Protein AF-A0A4S0MNP7-F1 (afdb_monomer_lite)

Foldseek 3Di:
DLLVVLVVLVVQLVVCCVVPNNVVSVVVSVVVVVVVVVVCCCVQPVPDDPQPAQVSVVSVQPPCPPSCPQFPWDWDDDPRHIDIDGPDHSSVVSVVD

Secondary structure (DSSP, 8-state):
-HHHHHHHHHHHHHHHHHHH-HHHHHHHHHHHHHHHHHHHHHHHSTT--TT-HHHHHHHHHHTSGGGGTSS-EEEEE-SS-EEEEE---HHHHHHH-

pLDDT: mean 92.13, std 5.3, range [70.94, 98.62]

Sequence (97 aa):
AFRNRADLYRLFLDELTAELGAEKAEAVMIRTIEKRGREVAATAFADFGPNDAPAIGEAFLAVSPDDGRMYPTHVERGPDHIAFKVKRCPLKDAWIE

Radius of gyration: 16.29 Å; chains: 1; bounding box: 40×23×45 Å

Structure (mmCIF, N/CA/C/O backbone):
data_AF-A0A4S0MNP7-F1
#
_entry.id   AF-A0A4S0MNP7-F1
#
loop_
_atom_site.group_PDB
_atom_site.id
_atom_site.type_symbol
_atom_site.label_atom_id
_atom_site.label_alt_id
_atom_site.label_comp_id
_atom_site.label_asym_id
_atom_site.label_entity_id
_atom_site.label_seq_id
_atom_site.pdbx_PDB_ins_code
_atom_site.Cartn_x
_atom_site.Cartn_y
_atom_site.Cartn_z
_atom_site.occupancy
_atom_site.B_iso_or_equiv
_atom_site.auth_seq_id
_atom_site.auth_comp_id
_atom_site.auth_asym_id
_atom_site.auth_atom_id
_atom_site.pdbx_PDB_model_num
ATOM 1 N N . ALA A 1 1 ? -10.543 -11.783 -0.306 1.00 76.75 1 ALA A N 1
ATOM 2 C CA . ALA A 1 1 ? -9.281 -11.406 0.372 1.00 76.75 1 ALA A CA 1
ATOM 3 C C . ALA A 1 1 ? -9.187 -9.901 0.658 1.00 76.75 1 ALA A C 1
ATOM 5 O O . ALA A 1 1 ? -9.012 -9.538 1.812 1.00 76.75 1 ALA A O 1
ATOM 6 N N . PHE A 1 2 ? -9.332 -9.018 -0.340 1.00 83.50 2 PHE A N 1
ATOM 7 C CA . PHE A 1 2 ? -9.136 -7.569 -0.149 1.00 83.50 2 PHE A CA 1
ATOM 8 C C . PHE A 1 2 ? -10.204 -6.885 0.710 1.00 83.50 2 PHE A C 1
ATOM 10 O O . PHE A 1 2 ? -9.831 -6.101 1.572 1.00 83.50 2 PHE A O 1
ATOM 17 N N . ARG A 1 3 ? -11.487 -7.249 0.563 1.00 86.50 3 ARG A N 1
ATOM 18 C CA . ARG A 1 3 ? -12.550 -6.784 1.475 1.00 86.50 3 ARG A CA 1
ATOM 19 C C . ARG A 1 3 ? -12.215 -7.101 2.937 1.00 86.50 3 ARG A C 1
ATOM 21 O O . ARG A 1 3 ? -12.065 -6.191 3.730 1.00 86.50 3 ARG A O 1
ATOM 28 N N . ASN A 1 4 ? -11.903 -8.364 3.236 1.00 90.25 4 ASN A N 1
ATOM 29 C CA . ASN A 1 4 ? -11.464 -8.777 4.574 1.00 90.25 4 ASN A CA 1
ATOM 30 C C . ASN A 1 4 ? -10.252 -7.979 5.093 1.00 90.25 4 ASN A C 1
ATOM 32 O O . ASN A 1 4 ? -10.175 -7.656 6.270 1.00 90.25 4 ASN A O 1
ATOM 36 N N . ARG A 1 5 ? -9.284 -7.643 4.229 1.00 91.44 5 ARG A N 1
ATOM 37 C CA . ARG A 1 5 ? -8.150 -6.791 4.623 1.00 91.44 5 ARG A CA 1
ATOM 38 C C . ARG A 1 5 ? -8.598 -5.367 4.966 1.00 91.44 5 ARG A C 1
ATOM 40 O O . ARG A 1 5 ? -8.085 -4.799 5.923 1.00 91.44 5 ARG A O 1
ATOM 47 N N . ALA A 1 6 ? -9.523 -4.806 4.193 1.00 91.69 6 ALA A N 1
ATOM 48 C CA . ALA A 1 6 ? -10.102 -3.494 4.455 1.00 91.69 6 ALA A CA 1
ATOM 49 C C . ALA A 1 6 ? -10.882 -3.479 5.782 1.00 91.69 6 ALA A C 1
ATOM 51 O O . ALA A 1 6 ? -10.700 -2.552 6.569 1.00 91.69 6 ALA A O 1
ATOM 52 N N . ASP A 1 7 ? -11.653 -4.535 6.056 1.00 92.44 7 ASP A N 1
ATOM 53 C CA . ASP A 1 7 ? -12.387 -4.718 7.313 1.00 92.44 7 ASP A CA 1
ATOM 54 C C . ASP A 1 7 ? -11.437 -4.794 8.512 1.00 92.44 7 ASP A C 1
ATOM 56 O O . ASP A 1 7 ? -11.650 -4.122 9.519 1.00 92.44 7 ASP A O 1
ATOM 60 N N . LEU A 1 8 ? -10.344 -5.556 8.394 1.00 94.56 8 LEU A N 1
ATOM 61 C CA . LEU A 1 8 ? -9.328 -5.638 9.445 1.00 94.56 8 LEU A CA 1
ATOM 62 C C . LEU A 1 8 ? -8.657 -4.288 9.710 1.00 94.56 8 LEU A C 1
ATOM 64 O O . LEU A 1 8 ? -8.440 -3.941 10.864 1.00 94.56 8 LEU A O 1
ATOM 68 N N . TYR A 1 9 ? -8.337 -3.508 8.673 1.00 94.69 9 TYR A N 1
ATOM 69 C CA . TYR A 1 9 ? -7.763 -2.170 8.860 1.00 94.69 9 TYR A CA 1
ATOM 70 C C . TYR A 1 9 ? -8.713 -1.219 9.573 1.00 94.69 9 TYR A C 1
ATOM 72 O O . TYR A 1 9 ? -8.258 -0.460 10.425 1.00 94.69 9 TYR A O 1
ATOM 80 N N . ARG A 1 10 ? -10.012 -1.293 9.268 1.00 94.25 10 ARG A N 1
ATOM 81 C CA . ARG A 1 10 ? -11.032 -0.530 9.986 1.00 94.25 10 ARG A CA 1
ATOM 82 C C . ARG A 1 10 ? -11.085 -0.938 11.459 1.00 94.25 10 ARG A C 1
ATOM 84 O O . ARG A 1 10 ? -10.951 -0.080 12.316 1.00 94.25 10 ARG A O 1
ATOM 91 N N . LEU A 1 11 ? -11.189 -2.237 11.748 1.00 96.56 11 LEU A N 1
ATOM 92 C CA . LEU A 1 11 ? -11.233 -2.738 13.127 1.00 96.56 11 LEU A CA 1
ATOM 93 C C . LEU A 1 11 ? -9.970 -2.374 13.919 1.00 96.56 11 LEU A C 1
ATOM 95 O O . LEU A 1 11 ? -10.070 -1.952 15.063 1.00 96.56 11 LEU A O 1
ATOM 99 N N . PHE A 1 12 ? -8.782 -2.475 13.317 1.00 97.50 12 PHE A N 1
ATOM 100 C CA . PHE A 1 12 ? -7.554 -2.032 13.979 1.00 97.50 12 PHE A CA 1
ATOM 101 C C . PHE A 1 12 ? -7.548 -0.532 14.252 1.00 97.50 12 PHE A C 1
ATOM 103 O O . PHE A 1 12 ? -7.098 -0.122 15.317 1.00 97.50 12 PHE A O 1
ATOM 110 N N . LEU A 1 13 ? -8.028 0.287 13.314 1.00 96.81 13 LEU A N 1
ATOM 111 C CA . LEU A 1 13 ? -8.121 1.727 13.525 1.00 96.81 13 LEU A CA 1
ATOM 112 C C . LEU A 1 13 ? -9.094 2.064 14.661 1.00 96.81 13 LEU A C 1
ATOM 114 O O . LEU A 1 13 ? -8.762 2.916 15.482 1.00 96.81 13 LEU A O 1
ATOM 118 N N . ASP A 1 14 ? -10.241 1.386 14.730 1.00 97.94 14 ASP A N 1
ATOM 119 C CA . ASP A 1 14 ? -11.246 1.572 15.783 1.00 97.94 14 ASP A CA 1
ATOM 120 C C . ASP A 1 14 ? -10.643 1.270 17.169 1.00 97.94 14 ASP A C 1
ATOM 122 O O . ASP A 1 14 ? -10.652 2.130 18.053 1.00 97.94 14 ASP A O 1
ATOM 126 N N . GLU A 1 15 ? -10.023 0.096 17.328 1.00 98.56 15 GLU A N 1
ATOM 127 C CA . GLU A 1 15 ? -9.372 -0.322 18.580 1.00 98.56 15 GLU A CA 1
ATOM 128 C C . GLU A 1 15 ? -8.212 0.610 18.970 1.00 98.56 15 GLU A C 1
ATOM 130 O O . GLU A 1 15 ? -8.124 1.085 20.102 1.00 98.56 15 GLU A O 1
ATOM 135 N N . LEU A 1 16 ? -7.330 0.948 18.023 1.00 98.56 16 LEU A N 1
ATOM 136 C CA . LEU A 1 16 ? -6.205 1.850 18.291 1.00 98.56 16 LEU A CA 1
ATOM 137 C C . LEU A 1 16 ? -6.673 3.263 18.649 1.00 98.56 16 LEU A C 1
ATOM 139 O O . LEU A 1 16 ? -6.025 3.935 19.450 1.00 98.56 16 LEU A O 1
ATOM 143 N N . THR A 1 17 ? -7.777 3.725 18.062 1.00 98.56 17 THR A N 1
ATOM 144 C CA . THR A 1 17 ? -8.354 5.037 18.371 1.00 98.56 17 THR A CA 1
ATOM 145 C C . THR A 1 17 ? -8.908 5.064 19.788 1.00 98.56 17 THR A C 1
ATOM 147 O O . THR A 1 17 ? -8.690 6.053 20.489 1.00 98.56 17 THR A O 1
ATOM 150 N N . ALA A 1 18 ? -9.569 3.989 20.229 1.00 98.56 18 ALA A N 1
ATOM 151 C CA . ALA A 1 18 ? -10.064 3.864 21.597 1.00 98.56 18 ALA A CA 1
ATOM 152 C C . ALA A 1 18 ? -8.923 3.907 22.631 1.00 98.56 18 ALA A C 1
ATOM 154 O O . ALA A 1 18 ? -9.048 4.574 23.656 1.00 98.56 18 ALA A O 1
ATOM 155 N N . GLU A 1 19 ? -7.794 3.261 22.332 1.00 98.62 19 GLU A N 1
ATOM 156 C CA . GLU A 1 19 ? -6.652 3.154 23.250 1.00 98.62 19 GLU A CA 1
ATOM 157 C C . GLU A 1 19 ? -5.711 4.372 23.227 1.00 98.62 19 GLU A C 1
ATOM 159 O O . GLU A 1 19 ? -5.151 4.766 24.251 1.00 98.62 19 GLU A O 1
ATOM 164 N N . LEU A 1 20 ? -5.486 4.974 22.054 1.00 98.44 20 LEU A N 1
ATOM 165 C CA . LEU A 1 20 ? -4.404 5.947 21.840 1.00 98.44 20 LEU A CA 1
ATOM 166 C C . LEU A 1 20 ? -4.898 7.339 21.426 1.00 98.44 20 LEU A C 1
ATOM 168 O O . LEU A 1 20 ? -4.105 8.287 21.411 1.00 98.44 20 LEU A O 1
ATOM 172 N N . GLY A 1 21 ? -6.180 7.472 21.085 1.00 98.44 21 GLY A N 1
ATOM 173 C CA . GLY A 1 21 ? -6.737 8.641 20.410 1.00 98.44 21 GLY A CA 1
ATOM 174 C C . GLY A 1 21 ? -6.435 8.658 18.907 1.00 98.44 21 GLY A C 1
ATOM 175 O O . GLY A 1 21 ? -5.481 8.041 18.428 1.00 98.44 21 GLY A O 1
ATOM 176 N N . ALA A 1 22 ? -7.256 9.398 18.156 1.00 97.94 22 ALA A N 1
ATOM 177 C CA . ALA A 1 22 ? -7.286 9.354 16.691 1.00 97.94 22 ALA A CA 1
ATOM 178 C C . ALA A 1 22 ? -5.930 9.661 16.028 1.00 97.94 22 ALA A C 1
ATOM 180 O O . ALA A 1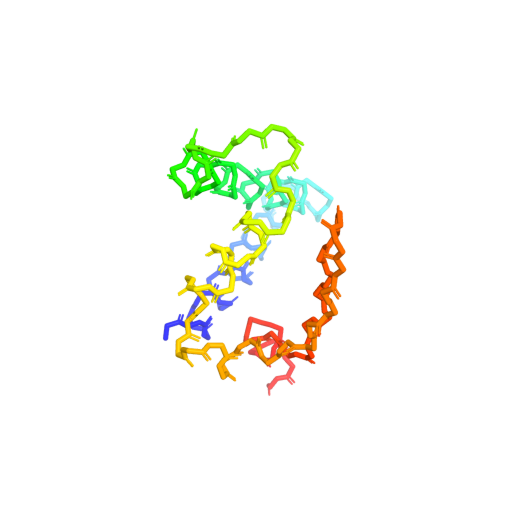 22 ? -5.469 8.898 15.184 1.00 97.94 22 ALA A O 1
ATOM 181 N N . GLU A 1 23 ? -5.255 10.734 16.450 1.00 98.38 23 GLU A N 1
ATOM 182 C CA . GLU A 1 23 ? -3.988 11.173 15.843 1.00 98.38 23 GLU A CA 1
ATOM 183 C C . GLU A 1 23 ? -2.884 10.109 15.975 1.00 98.38 23 GLU A C 1
ATOM 185 O O . GLU A 1 23 ? -2.176 9.787 15.018 1.00 98.38 23 GLU A O 1
ATOM 190 N N . LYS A 1 24 ? -2.752 9.506 17.163 1.00 98.44 24 LYS A N 1
ATOM 191 C CA . LYS A 1 24 ? -1.745 8.464 17.402 1.00 98.44 24 LYS A CA 1
ATOM 192 C C . LYS A 1 24 ? -2.106 7.160 16.700 1.00 98.44 24 LYS A C 1
ATOM 194 O O . LYS A 1 24 ? -1.205 6.491 16.194 1.00 98.44 24 LYS A O 1
ATOM 199 N N . ALA A 1 25 ? -3.388 6.803 16.661 1.00 98.56 25 ALA A N 1
ATOM 200 C CA . ALA A 1 25 ? -3.864 5.623 15.951 1.00 98.56 25 ALA A CA 1
ATOM 201 C C . ALA A 1 25 ? -3.537 5.704 14.451 1.00 98.56 25 ALA A C 1
ATOM 203 O O . ALA A 1 25 ? -2.933 4.780 13.900 1.00 98.56 25 ALA A O 1
ATOM 204 N N . GLU A 1 26 ? -3.832 6.840 13.814 1.00 98.06 26 GLU A N 1
ATOM 205 C CA . GLU A 1 26 ? -3.497 7.097 12.412 1.00 98.06 26 GLU A CA 1
ATOM 206 C C . GLU A 1 26 ? -1.984 6.997 12.165 1.00 98.06 26 GLU A C 1
ATOM 208 O O . GLU A 1 26 ? -1.542 6.255 11.283 1.00 98.06 26 GLU A O 1
ATOM 213 N N . ALA A 1 27 ? -1.170 7.659 12.993 1.00 98.38 27 ALA A N 1
ATOM 214 C CA . ALA A 1 27 ? 0.285 7.623 12.863 1.00 98.38 27 ALA A CA 1
ATOM 215 C C . ALA A 1 27 ? 0.859 6.196 12.973 1.00 98.38 27 ALA A C 1
ATOM 217 O O . ALA A 1 27 ? 1.792 5.829 12.250 1.00 98.38 27 ALA A O 1
ATOM 218 N N . VAL A 1 28 ? 0.303 5.363 13.861 1.00 98.44 28 VAL A N 1
ATOM 219 C CA . VAL A 1 28 ? 0.690 3.949 13.995 1.00 98.44 28 VAL A CA 1
ATOM 220 C C . VAL A 1 28 ? 0.303 3.155 12.748 1.00 98.44 28 VAL A C 1
ATOM 222 O O . VAL A 1 28 ? 1.129 2.380 12.250 1.00 98.44 28 VAL A O 1
ATOM 225 N N . MET A 1 29 ? -0.907 3.355 12.224 1.00 97.38 29 MET A N 1
ATOM 226 C CA . MET A 1 29 ? -1.386 2.677 11.016 1.00 97.38 29 MET A CA 1
ATOM 227 C C . MET A 1 29 ? -0.519 3.023 9.801 1.00 97.38 29 MET A C 1
ATOM 229 O O . MET A 1 29 ? -0.023 2.110 9.135 1.00 97.38 29 MET A O 1
ATOM 233 N N . ILE A 1 30 ? -0.246 4.313 9.567 1.00 97.31 30 ILE A N 1
ATOM 234 C CA . ILE A 1 30 ? 0.626 4.790 8.481 1.00 97.31 30 ILE A CA 1
ATOM 235 C C . ILE A 1 30 ? 2.008 4.146 8.589 1.00 97.31 30 ILE A C 1
ATOM 237 O O . ILE A 1 30 ? 2.444 3.454 7.666 1.00 97.31 30 ILE A O 1
ATOM 241 N N . ARG A 1 31 ? 2.671 4.279 9.745 1.00 98.12 31 ARG A N 1
ATOM 242 C CA . ARG A 1 31 ? 4.017 3.727 9.958 1.00 98.12 31 ARG A CA 1
ATOM 243 C C . ARG A 1 31 ? 4.071 2.219 9.706 1.00 98.12 31 ARG A C 1
ATOM 245 O O . ARG A 1 31 ? 5.055 1.717 9.160 1.00 98.12 31 ARG A O 1
ATOM 252 N N . THR A 1 32 ? 3.036 1.492 10.121 1.00 97.56 32 THR A N 1
ATOM 253 C CA . THR A 1 32 ? 2.949 0.035 9.955 1.00 97.56 32 THR A CA 1
ATOM 254 C C . THR A 1 32 ? 2.781 -0.350 8.486 1.00 97.56 32 THR A C 1
ATOM 256 O O . THR A 1 32 ? 3.498 -1.227 7.997 1.00 97.56 32 THR A O 1
ATOM 259 N N . ILE A 1 33 ? 1.892 0.331 7.757 1.00 95.12 33 ILE A N 1
ATOM 260 C CA . ILE A 1 33 ? 1.667 0.096 6.325 1.00 95.12 33 ILE A CA 1
ATOM 261 C C . ILE A 1 33 ? 2.926 0.432 5.517 1.00 95.12 33 ILE A C 1
ATOM 263 O O . ILE A 1 33 ? 3.343 -0.370 4.682 1.00 95.12 33 ILE A O 1
ATOM 267 N N . GLU A 1 34 ? 3.586 1.555 5.804 1.00 97.12 34 GLU A N 1
ATOM 268 C CA . GLU A 1 34 ? 4.847 1.928 5.158 1.00 97.12 34 GLU A CA 1
ATOM 269 C C . GLU A 1 34 ? 5.970 0.928 5.439 1.00 97.12 34 GLU A C 1
ATOM 271 O O . GLU A 1 34 ? 6.720 0.565 4.532 1.00 97.12 34 GLU A O 1
ATOM 276 N N . LYS A 1 35 ? 6.094 0.460 6.690 1.00 97.94 35 LYS A N 1
ATOM 277 C CA . LYS A 1 35 ? 7.080 -0.566 7.049 1.00 97.94 35 LYS A CA 1
ATOM 278 C C . LYS A 1 35 ? 6.854 -1.828 6.224 1.00 97.94 35 LYS A C 1
ATOM 280 O O . LYS A 1 35 ? 7.808 -2.342 5.644 1.00 97.94 35 LYS A O 1
ATOM 285 N N . ARG A 1 36 ? 5.601 -2.277 6.105 1.00 95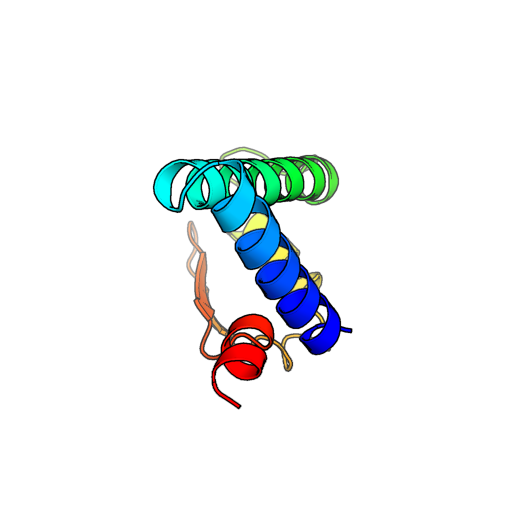.50 36 ARG A N 1
ATOM 286 C CA . ARG A 1 36 ? 5.269 -3.427 5.262 1.00 95.50 36 ARG A CA 1
ATOM 287 C C . ARG A 1 36 ? 5.577 -3.163 3.786 1.00 95.50 36 ARG A C 1
ATOM 289 O O . ARG A 1 36 ? 6.079 -4.054 3.108 1.00 95.50 36 ARG A O 1
ATOM 296 N N . GLY A 1 37 ? 5.312 -1.952 3.298 1.00 92.38 37 GLY A N 1
ATOM 297 C CA . GLY A 1 37 ? 5.678 -1.526 1.947 1.00 92.38 37 GLY A CA 1
ATOM 298 C C . GLY A 1 37 ? 7.181 -1.643 1.689 1.00 92.38 37 GLY A C 1
ATOM 299 O O . GLY A 1 37 ? 7.577 -2.208 0.674 1.00 92.38 37 GLY A O 1
ATOM 300 N N . ARG A 1 38 ? 8.018 -1.205 2.640 1.00 95.12 38 ARG A N 1
ATOM 301 C CA . ARG A 1 38 ? 9.483 -1.337 2.560 1.00 95.12 38 ARG A CA 1
ATOM 302 C C . ARG A 1 38 ? 9.949 -2.793 2.542 1.00 95.12 38 ARG A C 1
ATOM 304 O O . ARG A 1 38 ? 10.822 -3.118 1.752 1.00 95.12 38 ARG A O 1
ATOM 311 N N . GLU A 1 39 ? 9.363 -3.670 3.359 1.00 95.56 39 GLU A N 1
ATOM 312 C CA . GLU A 1 39 ? 9.688 -5.109 3.352 1.00 95.56 39 GLU A CA 1
ATOM 313 C C . GLU A 1 39 ? 9.394 -5.761 1.994 1.00 95.56 39 GLU A C 1
ATOM 315 O O . GLU A 1 39 ? 10.208 -6.521 1.469 1.00 95.56 39 GLU A O 1
ATOM 320 N N . VAL A 1 40 ? 8.233 -5.443 1.411 1.00 92.12 40 VAL A N 1
ATOM 321 C CA . VAL A 1 40 ? 7.850 -5.941 0.084 1.00 92.12 40 VAL A CA 1
ATOM 322 C C . VAL A 1 40 ? 8.774 -5.369 -0.985 1.00 92.12 40 VAL A C 1
ATOM 324 O O . VAL A 1 40 ? 9.293 -6.130 -1.794 1.00 92.12 40 VAL A O 1
ATOM 327 N N . ALA A 1 41 ? 9.029 -4.058 -0.965 1.00 89.94 41 ALA A N 1
ATOM 328 C CA . ALA A 1 41 ? 9.898 -3.392 -1.930 1.00 89.94 41 ALA A CA 1
ATOM 329 C C . ALA A 1 41 ? 11.335 -3.930 -1.893 1.00 89.94 41 ALA A C 1
ATOM 331 O O . ALA A 1 41 ? 11.913 -4.182 -2.944 1.00 89.94 41 ALA A O 1
ATOM 332 N N . ALA A 1 42 ? 11.881 -4.176 -0.699 1.00 91.38 42 ALA A N 1
ATOM 333 C CA . ALA A 1 42 ? 13.221 -4.734 -0.533 1.00 91.38 42 ALA A CA 1
ATOM 334 C C . ALA A 1 42 ? 13.366 -6.126 -1.162 1.00 91.38 42 ALA A C 1
ATOM 336 O O . ALA A 1 42 ? 14.463 -6.500 -1.544 1.00 91.38 42 ALA A O 1
ATOM 337 N N . THR A 1 43 ? 12.271 -6.885 -1.271 1.00 90.25 43 THR A N 1
ATOM 338 C CA . THR A 1 43 ? 12.266 -8.197 -1.932 1.00 90.25 43 THR A CA 1
ATOM 339 C C . THR A 1 43 ? 11.972 -8.068 -3.426 1.00 90.25 43 THR A C 1
ATOM 341 O O . THR A 1 43 ? 12.644 -8.682 -4.243 1.00 90.25 43 THR A O 1
ATOM 344 N N . ALA A 1 44 ? 10.962 -7.275 -3.792 1.00 88.50 44 ALA A N 1
ATOM 345 C CA . ALA A 1 44 ? 10.465 -7.175 -5.162 1.00 88.50 44 ALA A CA 1
ATOM 346 C C . ALA A 1 44 ? 11.376 -6.357 -6.086 1.00 88.50 44 ALA A C 1
ATOM 348 O O . ALA A 1 44 ? 11.326 -6.544 -7.299 1.00 88.50 44 ALA A O 1
ATOM 349 N N . PHE A 1 45 ? 12.180 -5.449 -5.525 1.00 89.81 45 PHE A N 1
ATOM 350 C CA . PHE A 1 45 ? 12.981 -4.505 -6.298 1.00 89.81 45 PHE A CA 1
ATOM 351 C C . PHE A 1 45 ? 14.482 -4.545 -5.977 1.00 89.81 45 PHE A C 1
ATOM 353 O O . PHE A 1 45 ? 15.195 -3.607 -6.318 1.00 89.81 45 PHE A O 1
ATOM 360 N N . ALA A 1 46 ? 14.965 -5.612 -5.328 1.00 91.31 46 ALA A N 1
ATOM 361 C CA . ALA A 1 46 ? 16.365 -5.744 -4.902 1.00 91.31 46 ALA A CA 1
ATOM 362 C C . ALA A 1 46 ? 17.376 -5.642 -6.056 1.00 91.31 46 ALA A C 1
ATOM 364 O O . ALA A 1 46 ? 18.472 -5.122 -5.865 1.00 91.31 46 ALA A O 1
ATOM 365 N N . ASP A 1 47 ? 16.994 -6.133 -7.237 1.00 92.88 47 ASP A N 1
ATOM 366 C CA . ASP A 1 47 ? 17.885 -6.277 -8.391 1.00 92.88 47 ASP A CA 1
ATOM 367 C C . ASP A 1 47 ? 17.887 -5.054 -9.326 1.00 92.88 47 ASP A C 1
ATOM 369 O O . ASP A 1 47 ? 18.612 -5.047 -10.320 1.00 92.88 47 ASP A O 1
ATOM 373 N N . PHE A 1 48 ? 17.092 -4.017 -9.034 1.00 92.94 48 PHE A N 1
ATOM 374 C CA . PHE A 1 48 ? 17.034 -2.806 -9.857 1.00 92.94 48 PHE A CA 1
ATOM 375 C C . PHE A 1 48 ? 17.985 -1.721 -9.350 1.00 92.94 48 PHE A C 1
ATOM 377 O O . PHE A 1 48 ? 18.092 -1.454 -8.151 1.00 92.94 48 PHE A O 1
ATOM 384 N N . GLY A 1 49 ? 18.648 -1.049 -10.287 1.00 90.62 49 GLY A N 1
ATOM 385 C CA . GLY A 1 49 ? 19.475 0.118 -10.029 1.00 90.62 49 GLY A CA 1
ATOM 386 C C . GLY A 1 49 ? 18.665 1.415 -9.874 1.00 90.62 49 GLY A C 1
ATOM 387 O O . GLY A 1 49 ? 17.488 1.488 -10.229 1.00 90.62 49 GLY A O 1
ATOM 388 N N . PRO A 1 50 ? 19.304 2.499 -9.396 1.00 85.69 50 PRO A N 1
ATOM 389 C CA . PRO A 1 50 ? 18.638 3.782 -9.138 1.00 85.69 50 PRO A CA 1
ATOM 390 C C . PRO A 1 50 ? 18.110 4.493 -10.396 1.00 85.69 50 PRO A C 1
ATOM 392 O O . PRO A 1 50 ? 17.307 5.413 -10.271 1.00 85.69 50 PRO A O 1
ATOM 395 N N . ASN A 1 51 ? 18.543 4.077 -11.591 1.00 88.00 51 ASN A N 1
ATOM 396 C CA . ASN A 1 51 ? 18.144 4.667 -12.874 1.00 88.00 51 ASN A CA 1
ATOM 397 C C . ASN A 1 51 ? 17.200 3.760 -13.685 1.00 88.00 51 ASN A C 1
ATOM 399 O O . ASN A 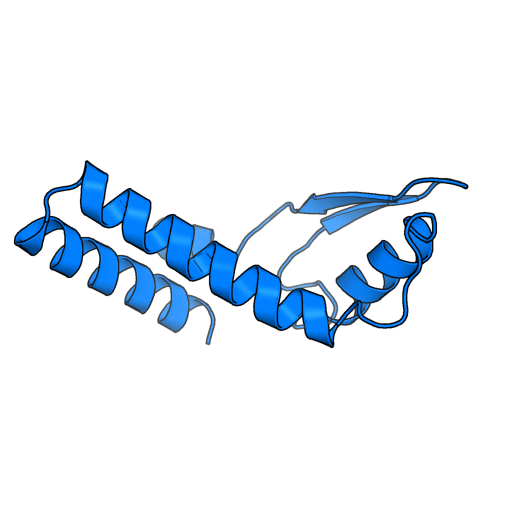1 51 ? 16.903 4.062 -14.838 1.00 88.00 51 ASN A O 1
ATOM 403 N N . ASP A 1 52 ? 16.694 2.678 -13.089 1.00 93.12 52 ASP A N 1
ATOM 404 C CA . ASP A 1 52 ? 15.900 1.661 -13.788 1.00 93.12 52 ASP A CA 1
ATOM 405 C C . ASP A 1 52 ? 14.390 1.922 -13.678 1.00 93.12 52 ASP A C 1
ATOM 407 O O . ASP A 1 52 ? 13.589 0.990 -13.590 1.00 93.12 52 ASP A O 1
ATOM 411 N N . ALA A 1 53 ? 13.976 3.194 -13.668 1.00 92.38 53 ALA A N 1
ATOM 412 C CA . ALA A 1 53 ? 12.583 3.577 -13.431 1.00 92.38 53 ALA A CA 1
ATOM 413 C C . ALA A 1 53 ? 11.576 2.834 -14.340 1.00 92.38 53 ALA A C 1
ATOM 415 O O . ALA A 1 53 ? 10.599 2.305 -13.799 1.00 92.38 53 ALA A O 1
ATOM 416 N N . PRO A 1 54 ? 11.801 2.686 -15.666 1.00 94.19 54 PRO A N 1
ATOM 417 C CA . PRO A 1 54 ? 10.918 1.883 -16.512 1.00 94.19 54 PRO A CA 1
ATOM 418 C C . PRO A 1 54 ? 10.833 0.410 -16.080 1.00 94.19 54 PRO A C 1
ATOM 420 O O . PRO A 1 54 ? 9.737 -0.141 -15.997 1.00 94.19 54 PRO A O 1
ATOM 423 N N . ALA A 1 55 ? 11.963 -0.226 -15.752 1.00 93.69 55 ALA A N 1
ATOM 424 C CA . ALA A 1 55 ? 12.003 -1.644 -15.390 1.00 93.69 55 ALA A CA 1
ATOM 425 C C . ALA A 1 55 ? 11.356 -1.914 -14.021 1.00 93.69 55 ALA A C 1
ATOM 427 O O . ALA A 1 55 ? 10.571 -2.855 -13.887 1.00 93.69 55 ALA A O 1
ATOM 428 N N . ILE A 1 56 ? 11.605 -1.043 -13.036 1.00 93.88 56 ILE A N 1
ATOM 429 C CA . ILE A 1 56 ? 10.923 -1.062 -11.732 1.00 93.88 56 ILE A CA 1
ATOM 430 C C . ILE A 1 56 ? 9.411 -0.957 -11.933 1.00 93.88 56 ILE A C 1
ATOM 432 O O . ILE A 1 56 ? 8.635 -1.670 -11.295 1.00 93.88 56 ILE A O 1
ATOM 436 N N . GLY A 1 57 ? 8.981 -0.075 -12.833 1.00 92.88 57 GLY A N 1
ATOM 437 C CA . GLY A 1 57 ? 7.571 0.119 -13.104 1.00 92.88 57 GLY A CA 1
ATOM 438 C C . GLY A 1 57 ? 6.886 -1.074 -13.767 1.00 92.88 57 GLY A C 1
ATOM 439 O O . GLY A 1 57 ? 5.778 -1.429 -13.367 1.00 92.88 57 GLY A O 1
ATOM 440 N N . GLU A 1 58 ? 7.536 -1.734 -14.725 1.00 93.69 58 GLU A N 1
ATOM 441 C CA . GLU A 1 58 ? 7.002 -2.977 -15.297 1.00 93.69 58 GLU A CA 1
ATOM 442 C C . GLU A 1 58 ? 6.944 -4.098 -14.252 1.00 93.69 58 GLU A C 1
ATOM 444 O O . GLU A 1 58 ? 5.942 -4.809 -14.169 1.00 93.69 58 GLU A O 1
ATOM 449 N N . ALA A 1 59 ? 7.960 -4.216 -13.390 1.00 92.25 59 ALA A N 1
ATOM 450 C CA . ALA A 1 59 ? 7.945 -5.174 -12.287 1.00 92.25 59 ALA A CA 1
ATOM 451 C C . ALA A 1 59 ? 6.792 -4.904 -11.305 1.00 92.25 59 ALA A C 1
ATOM 453 O O . ALA A 1 59 ? 6.111 -5.835 -10.876 1.00 92.25 59 ALA A O 1
ATOM 454 N N . PHE A 1 60 ? 6.518 -3.632 -10.998 1.00 90.50 60 PHE A N 1
ATOM 455 C CA . PHE A 1 60 ? 5.371 -3.231 -10.182 1.00 90.50 60 PHE A CA 1
ATOM 456 C C . PHE A 1 60 ? 4.031 -3.632 -10.821 1.00 90.50 60 PHE A C 1
ATOM 458 O O . PHE A 1 60 ? 3.141 -4.124 -10.126 1.00 90.50 60 PHE A O 1
ATOM 465 N N . LEU A 1 61 ? 3.877 -3.454 -12.137 1.00 90.69 61 LEU A N 1
ATOM 466 C CA . LEU A 1 61 ? 2.662 -3.858 -12.851 1.00 90.69 61 LEU A CA 1
ATOM 467 C C . LEU A 1 61 ? 2.491 -5.380 -12.894 1.00 90.69 61 LEU A C 1
ATOM 469 O O . LEU A 1 61 ? 1.375 -5.866 -12.711 1.00 90.69 61 LEU A O 1
ATOM 473 N N . ALA A 1 62 ? 3.580 -6.126 -13.089 1.00 89.31 62 ALA A N 1
ATOM 474 C CA . ALA A 1 62 ? 3.561 -7.582 -13.224 1.00 89.31 62 ALA A CA 1
ATOM 475 C C . ALA A 1 62 ? 3.096 -8.310 -11.951 1.00 89.31 62 ALA A C 1
ATOM 477 O O . ALA A 1 62 ? 2.539 -9.403 -12.029 1.00 89.31 62 ALA A O 1
ATOM 478 N N . VAL A 1 63 ? 3.294 -7.709 -10.774 1.00 86.81 63 VAL A N 1
ATOM 479 C CA . VAL A 1 63 ? 2.840 -8.271 -9.488 1.00 86.81 63 VAL A CA 1
ATOM 480 C C . VAL A 1 63 ? 1.422 -7.837 -9.106 1.00 86.81 63 VAL A C 1
ATOM 482 O O . VAL A 1 63 ? 0.931 -8.194 -8.030 1.00 86.81 63 VAL A O 1
ATOM 485 N N . SER A 1 64 ? 0.751 -7.055 -9.958 1.00 84.88 64 SER A N 1
ATOM 486 C CA . SER A 1 64 ? -0.599 -6.574 -9.684 1.00 84.88 64 SER A CA 1
ATOM 487 C C . SER A 1 64 ? -1.602 -7.740 -9.663 1.00 84.88 64 SER A C 1
ATOM 489 O O . SER A 1 64 ? -1.655 -8.526 -10.613 1.00 84.88 64 SER A O 1
ATOM 491 N N . PRO A 1 65 ? -2.423 -7.882 -8.605 1.00 84.56 65 PRO A N 1
ATOM 492 C CA . PRO A 1 65 ? -3.389 -8.971 -8.499 1.00 84.56 65 PRO A CA 1
ATOM 493 C C . PRO A 1 65 ? -4.381 -9.012 -9.666 1.00 84.56 65 PRO A C 1
ATOM 495 O O . PRO A 1 65 ? -4.831 -7.966 -10.139 1.00 84.56 65 PRO A O 1
ATOM 498 N N . ASP A 1 66 ? -4.783 -10.227 -10.054 1.00 86.81 66 ASP A N 1
ATOM 499 C CA . ASP A 1 66 ? -5.754 -10.470 -11.134 1.00 86.81 66 ASP A CA 1
ATOM 500 C C . ASP A 1 66 ? -5.369 -9.758 -12.444 1.00 86.81 66 ASP A C 1
ATOM 502 O O . ASP A 1 66 ? -6.186 -9.086 -13.073 1.00 86.81 66 ASP A O 1
ATOM 506 N N . ASP A 1 67 ? -4.083 -9.842 -12.803 1.00 82.69 67 ASP A N 1
ATOM 507 C CA . ASP A 1 67 ? -3.515 -9.258 -14.027 1.00 82.69 67 ASP A CA 1
ATOM 508 C C . ASP A 1 67 ? -3.848 -7.757 -14.177 1.00 82.69 67 ASP A C 1
ATOM 510 O O . ASP A 1 67 ? -4.215 -7.250 -15.237 1.00 82.69 67 ASP A O 1
ATOM 514 N N . GLY A 1 68 ? -3.840 -7.037 -13.050 1.00 81.94 68 GLY A N 1
ATOM 515 C CA . GLY A 1 68 ? -4.156 -5.611 -12.983 1.00 81.94 68 GLY A CA 1
ATOM 516 C C . GLY A 1 68 ? -5.640 -5.247 -13.093 1.00 81.94 68 GLY A C 1
ATOM 517 O O . GLY A 1 68 ? -5.986 -4.083 -12.881 1.00 81.94 68 GLY A O 1
ATOM 518 N N . ARG A 1 69 ? -6.553 -6.197 -13.339 1.00 85.19 69 ARG A N 1
ATOM 519 C CA . ARG A 1 69 ? -8.008 -5.931 -13.412 1.00 85.19 69 ARG A CA 1
ATOM 520 C C . ARG A 1 69 ? -8.579 -5.441 -12.092 1.00 85.19 69 ARG A C 1
ATOM 522 O O . ARG A 1 69 ? -9.528 -4.659 -12.069 1.00 85.19 69 ARG A O 1
ATOM 529 N N . MET A 1 70 ? -7.984 -5.892 -10.995 1.00 85.06 70 MET A N 1
ATOM 530 C CA . MET A 1 70 ? -8.392 -5.518 -9.651 1.00 85.06 70 MET A CA 1
ATOM 531 C C . MET A 1 70 ? -7.966 -4.090 -9.274 1.00 85.06 70 MET A C 1
ATOM 533 O O . MET A 1 70 ? -8.666 -3.416 -8.518 1.00 85.06 70 MET A O 1
ATOM 537 N N . TYR A 1 71 ? -6.856 -3.614 -9.837 1.00 87.38 71 TYR A N 1
ATOM 538 C CA . TYR A 1 71 ? -6.334 -2.257 -9.675 1.00 87.38 71 TYR A CA 1
ATOM 539 C C . TYR A 1 71 ? -6.175 -1.618 -11.060 1.00 87.38 71 TYR A C 1
ATOM 541 O O . TYR A 1 71 ? -5.045 -1.388 -11.506 1.00 87.38 71 TYR A O 1
ATOM 549 N N . PRO A 1 72 ? -7.288 -1.351 -11.773 1.00 89.94 72 PRO A N 1
ATOM 550 C CA . PRO A 1 72 ? -7.232 -0.856 -13.138 1.00 89.94 72 PRO A CA 1
ATOM 551 C C . PRO A 1 72 ? -6.432 0.443 -13.164 1.00 89.94 72 PRO A C 1
ATOM 553 O O . PRO A 1 72 ? -6.755 1.400 -12.456 1.00 89.94 72 PRO A O 1
ATOM 556 N N . THR A 1 73 ? -5.369 0.465 -13.959 1.00 92.31 73 THR A N 1
ATOM 557 C CA . THR A 1 73 ? -4.362 1.527 -13.936 1.00 92.31 73 THR A CA 1
ATOM 558 C C . THR A 1 73 ? -4.132 2.038 -15.346 1.00 92.31 73 THR A C 1
ATOM 560 O O . THR A 1 73 ? -3.898 1.263 -16.268 1.00 92.31 73 THR A O 1
ATOM 563 N N . HIS A 1 74 ? -4.205 3.356 -15.525 1.00 94.75 74 HIS A N 1
ATOM 564 C CA . HIS A 1 74 ? -3.701 3.975 -16.746 1.00 94.75 74 HIS A CA 1
ATOM 565 C C . HIS A 1 74 ? -2.190 4.138 -16.613 1.00 94.75 74 HIS A C 1
ATOM 567 O O . HIS A 1 74 ? -1.734 4.702 -15.617 1.00 94.75 74 HIS A O 1
ATOM 573 N N . VAL A 1 75 ? -1.448 3.621 -17.589 1.00 95.19 75 VAL A N 1
ATOM 574 C CA . VAL A 1 75 ? 0.014 3.605 -17.576 1.00 95.19 75 VAL A CA 1
ATOM 575 C C . VAL A 1 75 ? 0.522 4.473 -18.714 1.00 95.19 75 VAL A C 1
ATOM 577 O O . VAL A 1 75 ? 0.202 4.219 -19.875 1.00 95.19 75 VAL A O 1
ATOM 580 N N . GLU A 1 76 ? 1.328 5.466 -18.369 1.00 97.06 76 GLU A N 1
ATOM 581 C CA . GLU A 1 7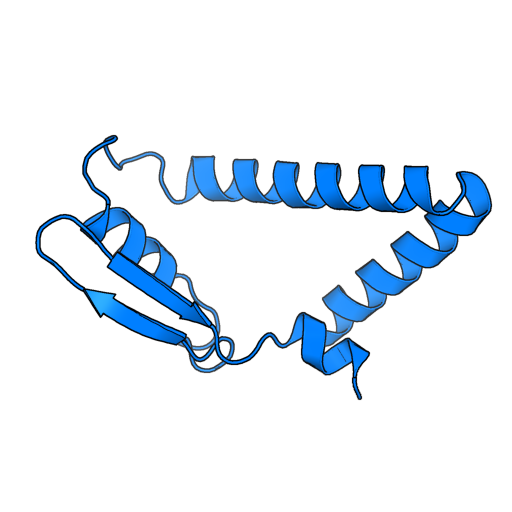6 ? 2.122 6.249 -19.309 1.00 97.06 76 GLU A CA 1
ATOM 582 C C . GLU A 1 76 ? 3.569 5.771 -19.227 1.00 97.06 76 GLU A C 1
ATOM 584 O O . GLU A 1 76 ? 4.104 5.591 -18.133 1.00 97.06 76 GLU A O 1
ATOM 589 N N . ARG A 1 77 ? 4.185 5.524 -20.383 1.00 96.62 77 ARG A N 1
ATOM 590 C CA . ARG A 1 77 ? 5.559 5.031 -20.495 1.00 96.62 77 ARG A CA 1
ATOM 591 C C . ARG A 1 77 ? 6.367 6.016 -21.320 1.00 96.62 77 ARG A C 1
ATOM 593 O O . ARG A 1 77 ? 5.929 6.392 -22.407 1.00 96.62 77 ARG A O 1
ATOM 600 N N . GLY A 1 78 ? 7.553 6.356 -20.839 1.00 94.56 78 GLY A N 1
ATOM 601 C CA . GLY A 1 78 ? 8.546 7.121 -21.575 1.00 94.56 78 GLY A CA 1
ATOM 602 C C . GLY A 1 78 ? 9.938 6.493 -21.484 1.00 94.56 78 GLY A C 1
ATOM 603 O O . GLY A 1 78 ? 10.111 5.455 -20.846 1.00 94.56 78 GLY A O 1
ATOM 604 N N . PRO A 1 79 ? 10.943 7.100 -22.136 1.00 91.69 79 PRO A N 1
ATOM 605 C CA . PRO A 1 79 ? 12.303 6.555 -22.183 1.00 91.69 79 PRO A CA 1
ATOM 606 C C . PRO A 1 79 ? 12.989 6.464 -20.813 1.00 91.69 79 PRO A C 1
ATOM 608 O O . PRO A 1 79 ? 13.798 5.573 -20.586 1.00 91.69 79 PRO A O 1
ATOM 611 N N . ASP A 1 80 ? 12.668 7.389 -19.913 1.00 92.50 80 ASP A N 1
ATOM 612 C CA . ASP A 1 80 ? 13.303 7.591 -18.607 1.00 92.50 80 ASP A CA 1
ATOM 613 C C . ASP A 1 80 ? 12.298 7.586 -17.444 1.00 92.50 80 ASP A C 1
ATOM 615 O O . ASP A 1 80 ? 12.669 7.783 -16.288 1.00 92.50 80 ASP A O 1
ATOM 619 N N . HIS A 1 81 ? 11.017 7.354 -17.735 1.00 93.62 81 HIS A N 1
ATOM 620 C CA . HIS A 1 81 ? 9.954 7.408 -16.746 1.00 93.62 81 HIS A CA 1
ATOM 621 C C . HIS A 1 81 ? 8.821 6.437 -17.059 1.00 93.62 81 HIS A C 1
ATOM 623 O O . HIS A 1 81 ? 8.595 6.006 -18.190 1.00 93.62 81 HIS A O 1
ATOM 629 N N . ILE A 1 82 ? 8.052 6.147 -16.021 1.00 95.94 82 ILE A N 1
ATOM 630 C CA . ILE A 1 82 ? 6.784 5.439 -16.100 1.00 95.94 82 ILE A CA 1
ATOM 631 C C . ILE A 1 82 ? 5.865 6.014 -15.027 1.00 95.94 82 ILE A C 1
ATOM 633 O O . ILE A 1 82 ? 6.292 6.262 -13.898 1.00 95.94 82 ILE A O 1
ATOM 637 N N . ALA A 1 83 ? 4.613 6.275 -15.387 1.00 95.38 83 ALA A N 1
ATOM 638 C CA . ALA A 1 83 ? 3.634 6.877 -14.496 1.00 95.38 83 ALA A CA 1
ATOM 639 C C . ALA A 1 83 ? 2.359 6.036 -14.437 1.00 95.38 83 ALA A C 1
ATOM 641 O O . ALA A 1 83 ? 1.862 5.530 -15.446 1.00 95.38 83 ALA A O 1
ATOM 642 N N . PHE A 1 84 ? 1.806 5.919 -13.229 1.00 93.44 84 PHE A N 1
ATOM 643 C CA . PHE A 1 84 ? 0.634 5.101 -12.940 1.00 93.44 84 PHE A CA 1
ATOM 644 C C . PHE A 1 84 ? -0.498 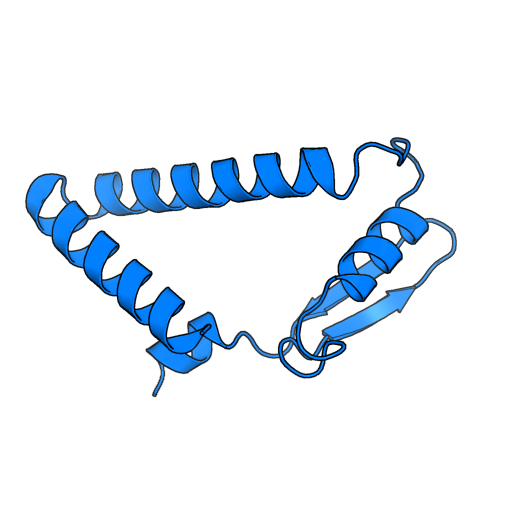5.965 -12.404 1.00 93.44 84 PHE A C 1
ATOM 646 O O . PHE A 1 84 ? -0.349 6.662 -11.401 1.00 93.44 84 PHE A O 1
ATOM 653 N N . LYS A 1 85 ? -1.675 5.857 -13.017 1.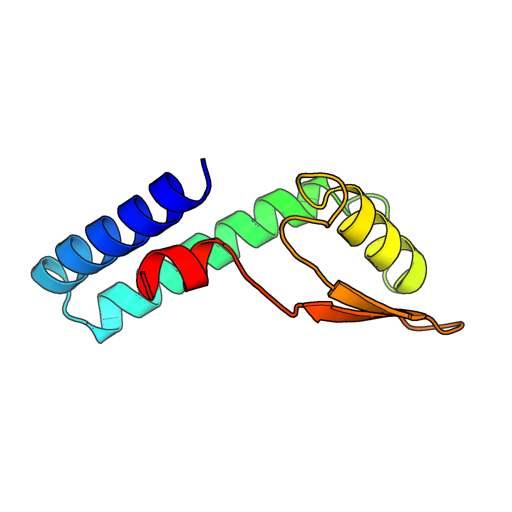00 93.88 85 LYS A N 1
ATOM 654 C CA . LYS A 1 85 ? -2.917 6.413 -12.476 1.00 93.88 85 LYS A CA 1
ATOM 655 C C . LYS A 1 85 ? -3.902 5.291 -12.188 1.00 93.88 85 LYS A C 1
ATOM 657 O O . LYS A 1 85 ? -4.687 4.906 -13.061 1.00 93.88 85 LYS A O 1
ATOM 662 N N . VAL A 1 86 ? -3.862 4.797 -10.950 1.00 91.25 86 VAL A N 1
ATOM 663 C CA . VAL A 1 86 ? -4.811 3.807 -10.421 1.00 91.25 86 VAL A CA 1
ATOM 664 C C . VAL A 1 86 ? -6.213 4.421 -10.407 1.00 91.25 86 VAL A C 1
ATOM 666 O O . VAL A 1 86 ? -6.423 5.513 -9.881 1.00 91.25 86 VAL A O 1
ATOM 669 N N . LYS A 1 87 ? -7.180 3.748 -11.029 1.00 91.25 87 LYS A N 1
ATOM 670 C CA . LYS A 1 87 ? -8.562 4.234 -11.188 1.00 91.25 87 LYS A CA 1
ATOM 671 C C . LYS A 1 87 ? -9.485 3.763 -10.073 1.00 91.25 87 LYS A C 1
ATOM 673 O O . LYS A 1 87 ? -10.470 4.430 -9.779 1.00 91.25 87 LYS A O 1
ATOM 678 N N . ARG A 1 88 ? -9.169 2.616 -9.474 1.00 89.44 88 ARG A N 1
ATOM 679 C CA . ARG A 1 88 ? -9.985 1.945 -8.464 1.00 89.44 88 ARG A CA 1
ATOM 680 C C . ARG A 1 88 ? -9.082 1.198 -7.487 1.00 89.44 88 ARG A C 1
ATOM 682 O O . ARG A 1 88 ? -8.051 0.667 -7.887 1.00 89.44 88 ARG A O 1
ATOM 689 N N . CYS A 1 89 ? -9.477 1.163 -6.219 1.00 87.12 89 CYS A N 1
ATOM 690 C CA . CYS A 1 89 ? -8.782 0.420 -5.176 1.00 87.12 89 CYS A CA 1
ATOM 691 C C . CYS A 1 89 ? -9.817 -0.409 -4.400 1.00 87.12 89 CYS A C 1
ATOM 693 O O . CYS A 1 89 ? -10.632 0.189 -3.698 1.00 87.12 89 CYS A O 1
ATOM 695 N N . PRO A 1 90 ? -9.763 -1.752 -4.444 1.00 86.69 90 PRO A N 1
ATOM 696 C CA . PRO A 1 90 ? -10.714 -2.617 -3.745 1.00 86.69 90 PRO A CA 1
ATOM 697 C C . PRO A 1 90 ? -10.772 -2.388 -2.234 1.00 86.69 90 PRO A C 1
ATOM 699 O O . PRO A 1 90 ? -11.787 -2.682 -1.614 1.00 86.69 90 PRO A O 1
ATOM 702 N N . LEU A 1 91 ? -9.685 -1.884 -1.631 1.00 87.88 91 LEU A N 1
ATOM 703 C CA . LEU A 1 91 ? -9.681 -1.527 -0.210 1.00 87.88 91 LEU A CA 1
ATOM 704 C C . LEU A 1 91 ? -10.560 -0.305 0.059 1.00 87.88 91 LEU A C 1
ATOM 706 O O . LEU A 1 91 ? -11.293 -0.296 1.037 1.00 87.88 91 LEU A O 1
ATOM 710 N N . LYS A 1 92 ? -10.502 0.702 -0.821 1.00 86.81 92 LYS A N 1
ATOM 711 C CA . LYS A 1 92 ? -11.348 1.894 -0.734 1.00 86.81 92 LYS A CA 1
ATOM 712 C C . LYS A 1 92 ? -12.804 1.547 -1.031 1.00 86.81 92 LYS A C 1
ATOM 714 O O . LYS A 1 92 ? -13.685 2.037 -0.341 1.00 86.81 92 LYS A O 1
ATOM 719 N N . ASP A 1 93 ? -13.056 0.716 -2.039 1.00 88.69 93 ASP A N 1
ATOM 720 C CA . ASP A 1 93 ? -14.428 0.344 -2.398 1.00 88.69 93 ASP A CA 1
ATOM 721 C C . ASP A 1 93 ? -15.131 -0.370 -1.246 1.00 88.69 93 ASP A C 1
ATOM 723 O O . ASP A 1 93 ? -16.265 -0.037 -0.932 1.00 88.69 93 ASP A O 1
ATOM 727 N N . ALA A 1 94 ? -14.425 -1.276 -0.563 1.00 87.56 94 ALA A N 1
ATOM 728 C CA . ALA A 1 94 ? -14.943 -1.977 0.609 1.00 87.56 94 ALA A CA 1
ATOM 729 C C . ALA A 1 94 ? -15.322 -1.046 1.777 1.00 87.56 94 ALA A C 1
ATOM 731 O O . ALA A 1 94 ? -15.996 -1.489 2.695 1.00 87.56 94 ALA A O 1
ATOM 732 N N . TRP A 1 95 ? -14.865 0.210 1.776 1.00 82.19 95 TRP A N 1
ATOM 733 C CA . TRP A 1 95 ? -15.244 1.217 2.773 1.00 82.19 95 TRP A CA 1
ATOM 734 C C . TRP A 1 95 ? -16.429 2.088 2.330 1.00 82.19 95 TRP A C 1
ATOM 736 O O . TRP A 1 95 ? -16.992 2.796 3.158 1.00 82.19 95 TRP A O 1
ATOM 746 N N . ILE A 1 96 ? -16.746 2.114 1.032 1.00 82.75 96 ILE A N 1
ATOM 747 C CA . ILE A 1 96 ? -17.821 2.938 0.451 1.00 82.75 96 ILE A CA 1
ATOM 748 C C . ILE A 1 96 ? -19.126 2.143 0.318 1.00 82.75 96 ILE A C 1
ATOM 750 O O . ILE A 1 96 ? -20.198 2.745 0.339 1.00 82.75 96 ILE A O 1
ATOM 754 N N . GLU A 1 97 ? -19.022 0.825 0.128 1.00 70.94 97 GLU A N 1
ATOM 755 C CA . GLU A 1 97 ? -20.148 -0.124 0.139 1.00 70.94 97 GLU A CA 1
ATOM 756 C C . GLU A 1 97 ? -20.870 -0.167 1.493 1.00 70.94 97 GLU A C 1
ATOM 758 O O . GLU A 1 97 ? -22.119 -0.251 1.461 1.00 70.94 97 GLU A O 1
#